Protein AF-A0A8J2KPA6-F1 (afdb_monomer_lite)

Structure (mmCIF, N/CA/C/O backbone):
data_AF-A0A8J2KPA6-F1
#
_entry.id   AF-A0A8J2KPA6-F1
#
loop_
_atom_site.group_PDB
_atom_site.id
_atom_site.type_symbol
_atom_site.label_atom_id
_atom_site.label_alt_id
_atom_site.label_comp_id
_atom_site.label_asym_id
_atom_site.label_entity_id
_atom_site.label_seq_id
_atom_site.pdbx_PDB_ins_code
_atom_site.Cartn_x
_atom_site.Cartn_y
_atom_site.Cartn_z
_atom_site.occupancy
_atom_site.B_iso_or_equiv
_atom_site.auth_seq_id
_atom_site.auth_comp_id
_atom_site.auth_asym_id
_atom_site.auth_atom_id
_atom_site.pdbx_PDB_model_num
ATOM 1 N N . MET A 1 1 ? -13.589 19.902 7.995 1.00 61.62 1 MET A N 1
ATOM 2 C CA . MET A 1 1 ? -14.983 19.476 8.242 1.00 61.62 1 MET A CA 1
ATOM 3 C C . MET A 1 1 ? -15.009 18.580 9.469 1.00 61.62 1 MET A C 1
ATOM 5 O O . MET A 1 1 ? -14.292 17.586 9.461 1.00 61.62 1 MET A O 1
ATOM 9 N N . PRO A 1 2 ? -15.753 18.924 10.529 1.00 83.31 2 PRO A N 1
ATOM 10 C CA . PRO A 1 2 ? -15.959 18.008 11.643 1.00 83.31 2 PRO A CA 1
ATOM 11 C C . PRO A 1 2 ? -16.854 16.839 11.203 1.00 83.31 2 PRO A C 1
ATOM 13 O O . PRO A 1 2 ? -17.852 17.042 10.518 1.00 83.31 2 PRO A O 1
ATOM 16 N N . ILE A 1 3 ? -16.489 15.615 11.588 1.00 85.12 3 ILE A N 1
ATOM 17 C CA . ILE A 1 3 ? -17.348 14.433 11.420 1.00 85.12 3 ILE A CA 1
ATOM 18 C C . ILE A 1 3 ? -18.554 14.565 12.358 1.00 85.12 3 ILE A C 1
ATOM 20 O O . ILE A 1 3 ? -18.373 14.814 13.554 1.00 85.12 3 ILE A O 1
ATOM 24 N N . ALA A 1 4 ? -19.761 14.369 11.822 1.00 94.88 4 ALA A N 1
ATOM 25 C CA . ALA A 1 4 ? -21.002 14.370 12.594 1.00 94.88 4 ALA A CA 1
ATOM 26 C C . ALA A 1 4 ? -20.991 13.270 13.671 1.00 94.88 4 ALA A C 1
ATOM 28 O O . ALA A 1 4 ? -20.501 12.166 13.433 1.00 94.88 4 ALA A O 1
ATOM 29 N N . SER A 1 5 ? -21.544 13.562 14.852 1.00 92.25 5 SER A N 1
ATOM 30 C CA . SER A 1 5 ? -21.612 12.622 15.985 1.00 92.25 5 SER A CA 1
ATOM 31 C C . SER A 1 5 ? -22.275 11.301 15.606 1.00 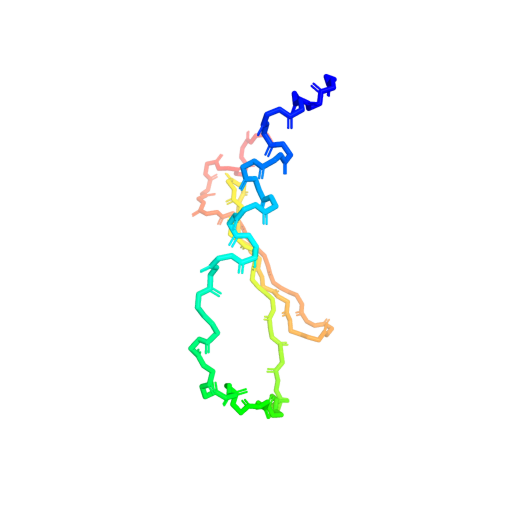92.25 5 SER A C 1
ATOM 33 O O . SER A 1 5 ? -21.723 10.244 15.892 1.00 92.25 5 SER A O 1
ATOM 35 N N . GLN A 1 6 ? -23.369 11.371 14.849 1.00 94.56 6 GLN A N 1
ATOM 36 C CA . GLN A 1 6 ? -24.097 10.205 14.356 1.00 94.56 6 GLN A CA 1
ATOM 37 C C . GLN A 1 6 ? -23.208 9.248 13.550 1.00 94.56 6 GLN A C 1
ATOM 39 O O . GLN A 1 6 ? -23.286 8.039 13.718 1.00 94.56 6 GLN A O 1
ATOM 44 N N . ILE A 1 7 ? -22.293 9.768 12.724 1.00 94.19 7 ILE A N 1
ATOM 45 C CA . ILE A 1 7 ? -21.371 8.915 11.959 1.00 94.19 7 ILE A CA 1
ATOM 46 C C . ILE A 1 7 ? -20.389 8.190 12.886 1.00 94.19 7 ILE A C 1
ATOM 48 O O . ILE A 1 7 ? -20.027 7.045 12.627 1.00 94.19 7 ILE A O 1
ATOM 52 N N . LYS A 1 8 ? -19.967 8.818 13.988 1.00 94.25 8 LYS A N 1
ATOM 53 C CA . LYS A 1 8 ? -19.093 8.162 14.973 1.00 94.25 8 LYS A CA 1
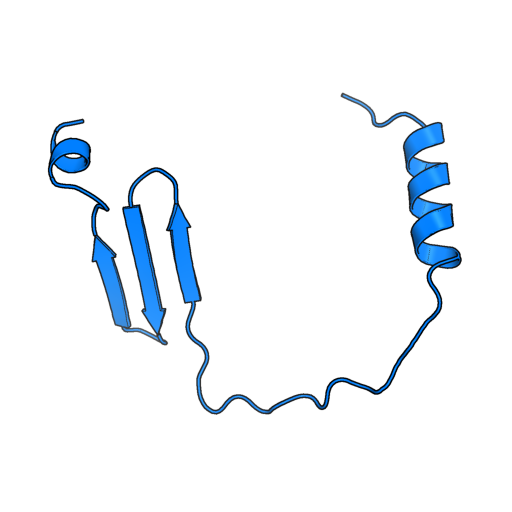ATOM 54 C C . LYS A 1 8 ? -19.823 7.038 15.702 1.00 94.25 8 LYS A C 1
ATOM 56 O O . LYS A 1 8 ? -19.225 5.994 15.943 1.00 94.25 8 LYS A O 1
ATOM 61 N N . GLU A 1 9 ? -21.089 7.260 16.038 1.00 95.38 9 GLU A N 1
ATOM 62 C CA . GLU A 1 9 ? -21.946 6.276 16.707 1.00 95.38 9 GLU A CA 1
ATOM 63 C C . GLU A 1 9 ? -22.206 5.064 15.809 1.00 95.38 9 GLU A C 1
ATOM 65 O O . GLU A 1 9 ? -21.993 3.932 16.237 1.00 95.38 9 GLU A O 1
ATOM 70 N N . GLU A 1 10 ? -22.545 5.297 14.541 1.00 95.50 10 GLU A N 1
ATOM 71 C CA . GLU A 1 10 ? -22.702 4.243 13.535 1.00 95.50 10 GLU A CA 1
ATOM 72 C C . GLU A 1 10 ? -21.415 3.422 13.380 1.00 95.50 10 GLU A C 1
ATOM 74 O O . GLU A 1 10 ? -21.434 2.195 13.475 1.00 95.50 10 GLU A O 1
ATOM 79 N N . LEU A 1 11 ? -20.259 4.078 13.217 1.00 94.25 11 LEU A N 1
ATOM 80 C CA . LEU A 1 11 ? -18.971 3.384 13.105 1.00 94.25 11 LEU A CA 1
ATOM 81 C C . LEU A 1 11 ? -18.644 2.560 14.360 1.00 94.25 11 LEU A C 1
ATOM 83 O O . LEU A 1 11 ? -18.143 1.440 14.246 1.00 94.25 11 LEU A O 1
ATOM 87 N N . ALA A 1 12 ? -18.945 3.080 15.551 1.00 93.81 12 ALA A N 1
ATOM 88 C CA . ALA A 1 12 ? -18.756 2.352 16.803 1.00 93.81 12 ALA A CA 1
ATOM 89 C C . ALA A 1 12 ? -19.678 1.125 16.899 1.00 93.81 12 ALA A C 1
ATOM 91 O O . ALA A 1 12 ? -19.253 0.057 17.359 1.00 93.81 12 ALA A O 1
ATOM 92 N N . TRP A 1 13 ? -20.918 1.246 16.423 1.00 95.00 13 TRP A N 1
ATOM 93 C CA . TRP A 1 13 ? -21.852 0.129 16.345 1.00 95.00 13 TRP A CA 1
ATOM 94 C C . TRP A 1 13 ? -21.344 -0.961 15.398 1.00 95.00 13 TRP A C 1
ATOM 96 O O . TRP A 1 13 ? -21.316 -2.130 15.780 1.00 95.00 13 TRP A O 1
ATOM 106 N N . TRP A 1 14 ? -20.843 -0.593 14.215 1.00 92.50 14 TRP A N 1
ATOM 107 C CA . TRP A 1 14 ? -20.250 -1.545 13.271 1.00 92.50 14 TRP A CA 1
ATOM 108 C C . TRP A 1 14 ? -19.061 -2.290 13.882 1.00 92.50 14 TRP A C 1
ATOM 110 O O . TRP A 1 14 ? -19.027 -3.517 13.860 1.00 92.50 14 TRP A O 1
ATOM 120 N N . VAL A 1 15 ? -18.111 -1.583 14.499 1.00 88.88 15 VAL A N 1
ATOM 121 C CA . VAL A 1 15 ? -16.934 -2.214 15.125 1.00 88.88 15 VAL A CA 1
ATOM 122 C C . VAL A 1 15 ? -17.327 -3.187 16.244 1.00 88.88 15 VAL A C 1
ATOM 124 O O . VAL A 1 15 ? -16.706 -4.241 16.381 1.00 88.88 15 VAL A O 1
ATOM 127 N N . SER A 1 16 ? -18.346 -2.852 17.038 1.00 90.88 16 SER A N 1
ATOM 128 C CA . SER A 1 16 ? -18.791 -3.681 18.168 1.00 90.88 16 SER A CA 1
ATOM 129 C C . SER A 1 16 ? -19.696 -4.848 17.768 1.00 90.88 16 SER A C 1
ATOM 131 O O . SER A 1 16 ? -19.686 -5.876 18.446 1.00 90.88 16 SER A O 1
ATOM 133 N N . SER A 1 17 ? -20.446 -4.714 16.674 1.00 91.25 17 SER A N 1
ATOM 134 C CA . SER A 1 17 ? -21.462 -5.688 16.255 1.00 91.25 17 SER A CA 1
ATOM 135 C C . SER A 1 17 ? -20.963 -6.683 15.212 1.00 91.25 17 SER A C 1
ATOM 137 O O . SER A 1 17 ? -21.624 -7.695 14.975 1.00 91.25 17 SER A O 1
ATOM 139 N N . LEU A 1 18 ? -19.808 -6.431 14.584 1.00 86.06 18 LEU A N 1
ATOM 140 C CA . LEU A 1 18 ? -19.224 -7.365 13.628 1.00 86.06 18 LEU A CA 1
ATOM 141 C C . LEU A 1 18 ? -18.889 -8.695 14.330 1.00 86.06 18 LEU A C 1
ATOM 143 O O . LEU A 1 18 ? -18.048 -8.728 15.236 1.00 86.06 18 LEU A O 1
ATOM 147 N N . PRO A 1 19 ? -19.511 -9.816 13.921 1.00 82.62 19 PRO A N 1
ATOM 148 C CA . PRO A 1 19 ? -19.215 -11.109 14.510 1.00 82.62 19 PRO A CA 1
ATOM 149 C C . PRO A 1 19 ? -17.752 -11.464 14.245 1.00 82.62 19 PRO A C 1
ATOM 151 O O . PRO A 1 19 ? -17.285 -11.456 13.104 1.00 82.62 19 PRO A O 1
ATOM 154 N N . LYS A 1 20 ? -17.016 -11.814 15.305 1.00 73.50 20 LYS A N 1
ATOM 155 C CA . LYS A 1 20 ? -15.651 -12.338 15.188 1.00 73.50 20 LYS A CA 1
ATOM 156 C C . LYS A 1 20 ? -15.700 -13.752 14.620 1.00 73.50 20 LYS A C 1
ATOM 158 O O . LYS A 1 20 ? -15.620 -14.729 15.358 1.00 73.50 20 LYS A O 1
ATOM 163 N N . ASN A 1 21 ? -15.829 -13.873 13.306 1.00 69.19 21 ASN A N 1
ATOM 164 C CA . ASN A 1 21 ? -15.672 -15.157 12.641 1.00 69.19 21 ASN A CA 1
ATOM 165 C C . ASN A 1 21 ? -14.170 -15.395 12.435 1.00 69.19 21 ASN A C 1
ATOM 167 O O . ASN A 1 21 ? -13.565 -14.889 11.496 1.00 69.19 21 ASN A O 1
ATOM 171 N N . GLY A 1 22 ? -13.536 -16.063 13.399 1.00 65.00 22 GLY A N 1
ATOM 172 C CA . GLY A 1 22 ? -12.082 -16.121 13.505 1.00 65.00 22 GLY A CA 1
ATOM 173 C C . GLY A 1 22 ? -11.551 -17.544 13.495 1.00 65.00 22 GLY A C 1
ATOM 174 O O . GLY A 1 22 ? -11.235 -18.090 14.548 1.00 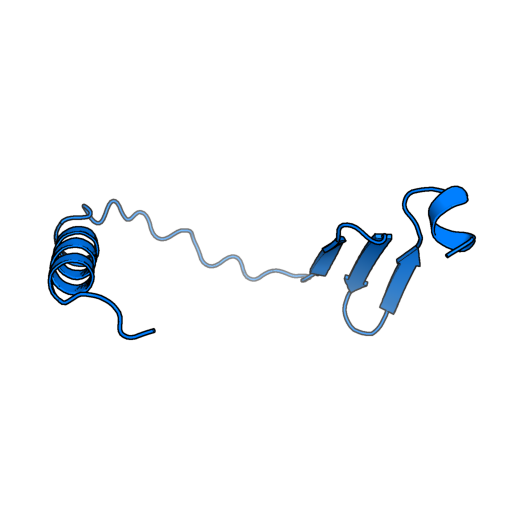65.00 22 GLY A O 1
ATOM 175 N N . LYS A 1 23 ? -11.328 -18.119 12.312 1.00 69.06 23 LYS A N 1
ATOM 176 C CA . LYS A 1 23 ? -10.093 -18.898 12.180 1.00 69.06 23 LYS A CA 1
ATOM 177 C C . LYS A 1 23 ? -8.996 -17.866 12.010 1.00 69.06 23 LYS A C 1
ATOM 179 O O . LYS A 1 23 ? -9.084 -17.046 11.100 1.00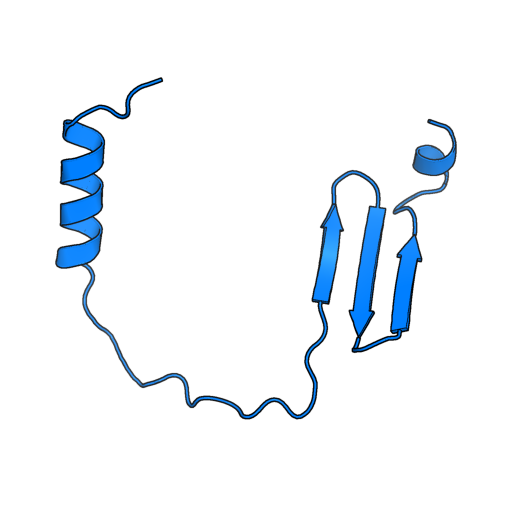 69.06 23 LYS A O 1
ATOM 184 N N . SER A 1 24 ? -8.007 -17.879 12.903 1.00 68.75 24 SER A N 1
ATOM 185 C CA . SER A 1 24 ? -6.785 -17.112 12.679 1.00 68.75 24 SER A CA 1
ATOM 186 C C . SER A 1 24 ? -6.310 -17.449 11.271 1.00 68.75 24 SER A C 1
ATOM 188 O O . SER A 1 24 ? -6.062 -18.622 10.968 1.00 68.75 24 SER A O 1
ATOM 190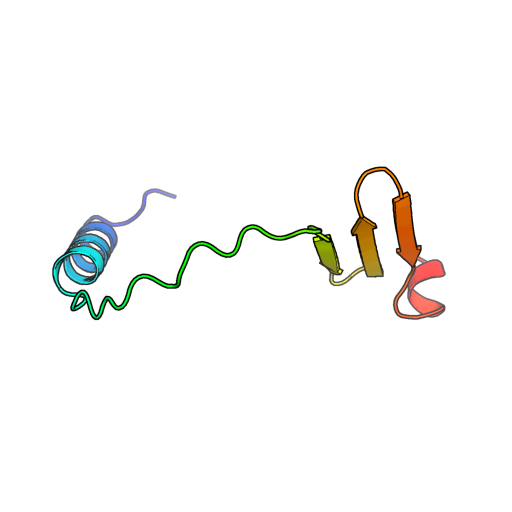 N N . ILE A 1 25 ? -6.274 -16.449 10.389 1.00 72.06 25 ILE A N 1
ATOM 191 C CA . ILE A 1 25 ? -5.530 -16.583 9.146 1.00 72.06 25 ILE A CA 1
ATOM 192 C C . ILE A 1 25 ? -4.114 -16.820 9.641 1.00 72.06 25 ILE A C 1
ATOM 194 O O . ILE A 1 25 ? -3.527 -15.926 10.251 1.00 72.06 25 ILE A O 1
ATOM 198 N N . LYS A 1 26 ? -3.633 -18.066 9.512 1.00 70.88 26 LYS A N 1
ATOM 199 C CA . LYS A 1 26 ? -2.284 -18.439 9.938 1.00 70.88 26 LYS A CA 1
ATOM 200 C C . LYS A 1 26 ? -1.359 -17.334 9.455 1.00 70.88 26 LYS A C 1
ATOM 202 O O . LYS A 1 26 ? -1.381 -17.013 8.270 1.00 70.88 26 LYS A O 1
ATOM 207 N N . GLY A 1 27 ? -0.602 -16.744 10.377 1.00 67.38 27 GLY A N 1
ATOM 208 C CA . GLY A 1 27 ? 0.444 -15.804 10.015 1.00 67.38 27 GLY A CA 1
ATOM 209 C C . GLY A 1 27 ? 1.413 -16.547 9.114 1.00 67.38 27 GLY A C 1
ATOM 210 O O . GLY A 1 27 ? 2.228 -17.332 9.595 1.00 67.38 27 GLY A O 1
ATOM 211 N N . PHE A 1 28 ? 1.260 -16.387 7.803 1.00 71.81 28 PHE A N 1
ATOM 212 C CA . PHE A 1 28 ? 2.232 -16.890 6.859 1.00 71.81 28 PHE A CA 1
ATOM 213 C C . PHE A 1 28 ? 3.492 -16.075 7.114 1.00 71.81 28 PHE A C 1
ATOM 215 O O . PHE A 1 28 ? 3.489 -14.849 6.980 1.00 71.81 28 PHE A O 1
ATOM 222 N N . ARG A 1 29 ? 4.565 -16.753 7.527 1.00 79.62 29 ARG A N 1
ATOM 223 C CA . ARG A 1 29 ? 5.894 -16.190 7.347 1.00 79.62 29 ARG A CA 1
ATOM 224 C C . ARG A 1 29 ? 6.082 -16.132 5.840 1.00 79.62 29 ARG A C 1
ATOM 226 O O . ARG A 1 29 ? 6.207 -17.167 5.198 1.00 79.62 29 ARG A O 1
ATOM 233 N N . HIS A 1 30 ? 5.951 -14.938 5.287 1.00 79.94 30 HIS A N 1
ATOM 234 C CA . HIS A 1 30 ? 6.235 -14.716 3.886 1.00 79.94 30 HIS A CA 1
ATOM 235 C C . HIS A 1 30 ? 7.747 -14.828 3.708 1.00 79.94 30 HIS A C 1
ATOM 237 O O . HIS A 1 30 ? 8.508 -14.183 4.429 1.00 79.94 30 HIS A O 1
ATOM 243 N N . ASP A 1 31 ? 8.177 -15.653 2.761 1.00 86.56 31 ASP A N 1
ATOM 244 C CA . ASP A 1 31 ? 9.583 -15.693 2.355 1.00 86.56 31 ASP A CA 1
ATOM 245 C C . ASP A 1 31 ? 9.959 -14.422 1.580 1.00 86.56 31 ASP A C 1
ATOM 247 O O . ASP A 1 31 ? 11.128 -14.059 1.485 1.00 86.56 31 ASP A O 1
ATOM 251 N N . THR A 1 32 ? 8.965 -13.723 1.021 1.00 87.44 32 THR A N 1
ATOM 252 C CA . THR A 1 32 ? 9.152 -12.526 0.202 1.00 87.44 32 THR A CA 1
ATOM 253 C C . THR A 1 32 ? 7.926 -11.618 0.268 1.00 87.44 32 THR A C 1
ATOM 255 O O . THR A 1 32 ? 6.793 -12.096 0.197 1.00 87.44 32 THR A O 1
ATOM 258 N N . THR A 1 33 ? 8.160 -10.307 0.349 1.00 88.56 33 THR A N 1
ATOM 259 C CA . THR A 1 33 ? 7.122 -9.270 0.266 1.00 88.56 33 THR A CA 1
ATOM 260 C C . THR A 1 33 ? 7.399 -8.373 -0.930 1.00 88.56 33 THR A C 1
ATOM 262 O O . THR A 1 33 ? 8.508 -7.871 -1.087 1.00 88.56 33 THR A O 1
ATOM 265 N N . MET A 1 34 ? 6.377 -8.165 -1.757 1.00 93.38 34 MET A N 1
ATOM 266 C CA . MET A 1 34 ? 6.408 -7.258 -2.899 1.00 93.38 34 MET A CA 1
ATOM 267 C C . MET A 1 34 ? 5.280 -6.242 -2.754 1.00 93.38 34 MET A C 1
ATOM 269 O O . MET A 1 34 ? 4.183 -6.580 -2.304 1.00 93.38 34 MET A O 1
ATOM 273 N N . TRP A 1 35 ? 5.545 -5.011 -3.169 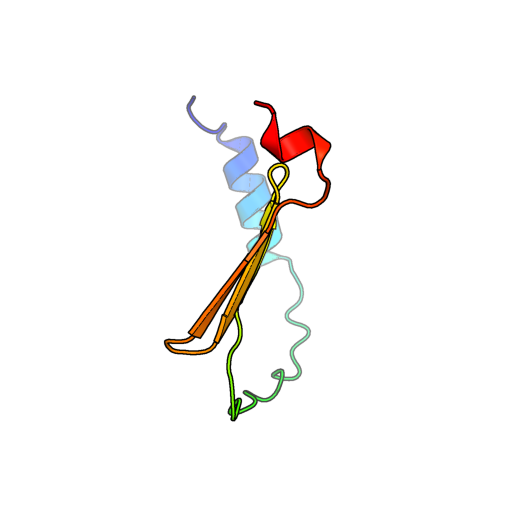1.00 92.25 35 TRP A N 1
ATOM 274 C CA . TRP A 1 35 ? 4.555 -3.946 -3.248 1.00 92.25 35 TRP A CA 1
ATOM 275 C C . TRP A 1 35 ? 4.298 -3.613 -4.703 1.00 92.25 35 TRP A C 1
ATOM 277 O O . TRP A 1 35 ? 5.237 -3.489 -5.482 1.00 92.25 35 TRP A O 1
ATOM 287 N N . THR A 1 36 ? 3.032 -3.447 -5.062 1.00 92.75 36 THR A N 1
ATOM 288 C CA . THR A 1 36 ? 2.638 -2.977 -6.387 1.00 92.75 36 THR A CA 1
ATOM 289 C C . THR A 1 36 ? 1.803 -1.720 -6.241 1.00 92.75 36 THR A C 1
ATOM 291 O O . THR A 1 36 ? 0.882 -1.674 -5.427 1.00 92.75 36 THR A O 1
ATOM 294 N N . ASP A 1 37 ? 2.114 -0.727 -7.053 1.00 86.75 37 ASP A N 1
ATOM 295 C CA . ASP A 1 37 ? 1.319 0.470 -7.258 1.00 86.75 37 ASP A CA 1
ATOM 296 C C . ASP A 1 37 ? 0.580 0.334 -8.593 1.00 86.75 37 ASP A C 1
ATOM 298 O O . ASP A 1 37 ? 1.188 0.055 -9.629 1.00 86.75 37 ASP A O 1
ATOM 302 N N . ALA A 1 38 ? -0.736 0.521 -8.551 1.00 82.62 38 ALA A N 1
ATOM 303 C CA . ALA A 1 38 ? -1.563 0.696 -9.732 1.00 82.62 38 ALA A CA 1
ATOM 304 C C . ALA A 1 38 ? -2.281 2.043 -9.608 1.00 82.62 38 ALA A C 1
ATOM 306 O O . ALA A 1 38 ? -3.427 2.123 -9.159 1.00 82.62 38 ALA A O 1
ATOM 307 N N . SER A 1 39 ? -1.564 3.108 -9.954 1.00 82.62 39 SER A N 1
ATOM 308 C CA . SER A 1 39 ? -2.078 4.472 -9.916 1.00 82.62 39 SER A CA 1
ATOM 309 C C . SER A 1 39 ? -2.786 4.829 -11.221 1.00 82.62 39 SER A C 1
ATOM 311 O O . SER A 1 39 ? -2.676 4.141 -12.235 1.00 82.62 39 SER A O 1
ATOM 313 N N . LEU A 1 40 ? -3.491 5.961 -11.222 1.00 81.31 40 LEU A N 1
ATOM 314 C CA . LEU A 1 40 ? -4.073 6.534 -12.442 1.00 81.31 40 LEU A CA 1
ATOM 315 C C . LEU A 1 40 ? -3.023 7.109 -13.409 1.00 81.31 40 LEU A C 1
ATOM 317 O O . LEU A 1 40 ? -3.394 7.572 -14.479 1.00 81.31 40 LEU A O 1
ATOM 321 N N . SER A 1 41 ? -1.746 7.130 -13.019 1.00 81.19 41 SER A N 1
ATOM 322 C CA . SER A 1 41 ? -0.642 7.741 -13.772 1.00 81.19 41 SER A CA 1
ATOM 323 C C . SER A 1 41 ? 0.425 6.743 -14.230 1.00 81.19 41 SER A C 1
ATOM 325 O O . SER A 1 41 ? 1.422 7.142 -14.830 1.00 81.19 41 SER A O 1
ATOM 327 N N . GLY A 1 42 ? 0.265 5.461 -13.895 1.00 87.69 42 GLY A N 1
ATOM 328 C CA . GLY A 1 42 ? 1.221 4.416 -14.233 1.00 87.69 42 GLY A CA 1
ATOM 329 C C . GLY A 1 42 ? 1.184 3.230 -13.274 1.00 87.69 42 GLY A C 1
ATOM 330 O O . GLY A 1 42 ? 0.345 3.138 -12.374 1.00 87.69 42 GLY A O 1
ATOM 331 N N . TRP A 1 43 ? 2.133 2.328 -13.478 1.00 92.00 43 TRP A N 1
ATOM 332 C CA . TRP A 1 43 ? 2.335 1.135 -12.671 1.00 92.00 43 TRP A CA 1
ATOM 333 C C . TRP A 1 43 ? 3.713 1.139 -12.029 1.00 92.00 43 TRP A C 1
ATOM 335 O O . TRP A 1 43 ? 4.685 1.654 -12.589 1.00 92.00 43 TRP A O 1
ATOM 345 N N . GLY A 1 44 ? 3.807 0.499 -10.872 1.00 93.62 44 GLY A N 1
ATOM 346 C CA . GLY A 1 44 ? 5.058 0.295 -10.165 1.00 93.62 44 GLY A CA 1
ATOM 347 C C . GLY A 1 44 ? 5.062 -1.032 -9.428 1.00 93.62 44 GLY A C 1
ATOM 348 O O . GLY A 1 44 ? 4.024 -1.520 -8.983 1.00 93.62 44 GLY A O 1
ATOM 349 N N . ALA A 1 45 ? 6.239 -1.619 -9.282 1.00 94.25 45 ALA A N 1
ATOM 350 C CA . ALA A 1 45 ? 6.474 -2.732 -8.384 1.00 94.25 45 ALA A CA 1
ATOM 351 C C . ALA A 1 45 ? 7.803 -2.534 -7.652 1.00 94.25 45 ALA A C 1
ATOM 353 O O . ALA A 1 45 ? 8.789 -2.086 -8.237 1.00 94.25 45 ALA A O 1
ATOM 354 N N . CYS A 1 46 ? 7.823 -2.885 -6.374 1.00 94.69 46 CYS A N 1
ATOM 355 C CA . CYS A 1 46 ? 9.002 -2.857 -5.528 1.00 94.69 46 CYS A CA 1
ATOM 356 C C . CYS A 1 46 ? 9.152 -4.204 -4.823 1.00 94.69 46 CYS A C 1
ATOM 358 O O . CYS A 1 46 ? 8.203 -4.720 -4.227 1.00 94.69 46 CYS A O 1
ATOM 360 N N . LEU A 1 47 ? 10.355 -4.759 -4.897 1.00 94.75 47 LEU A N 1
ATOM 361 C CA . LEU A 1 47 ? 10.782 -5.945 -4.181 1.00 94.75 47 LEU A CA 1
ATOM 362 C C . LEU A 1 47 ? 12.131 -5.636 -3.529 1.00 94.75 47 LEU A C 1
ATOM 364 O O . LEU A 1 47 ? 13.136 -5.482 -4.222 1.00 94.75 47 LEU A O 1
ATOM 368 N N . GLU A 1 48 ? 12.142 -5.558 -2.199 1.00 89.62 48 GLU A N 1
ATOM 369 C CA . GLU A 1 48 ? 13.322 -5.185 -1.409 1.00 89.62 48 GLU A CA 1
ATOM 370 C C . GLU A 1 48 ? 13.955 -3.863 -1.892 1.00 89.62 48 GLU A C 1
ATOM 372 O O . GLU A 1 48 ? 13.366 -2.802 -1.706 1.00 89.62 48 GLU A O 1
ATOM 377 N N . ASN A 1 49 ? 15.134 -3.930 -2.522 1.00 91.50 49 ASN A N 1
ATOM 378 C CA . ASN A 1 49 ? 15.876 -2.784 -3.063 1.00 91.50 49 ASN A CA 1
ATOM 379 C C . ASN A 1 49 ? 15.741 -2.648 -4.590 1.00 91.50 49 ASN A C 1
ATOM 381 O O . ASN A 1 49 ? 16.426 -1.825 -5.195 1.00 91.50 49 ASN A O 1
ATOM 385 N N . THR A 1 50 ? 14.917 -3.485 -5.226 1.00 94.75 50 THR A N 1
ATOM 386 C CA . THR A 1 50 ? 14.684 -3.457 -6.671 1.00 94.75 50 THR A CA 1
ATOM 387 C C . THR A 1 50 ? 13.316 -2.865 -6.956 1.00 94.75 50 THR A C 1
ATOM 389 O O . THR A 1 50 ? 12.290 -3.401 -6.536 1.00 94.75 50 THR A O 1
ATOM 392 N N . GLU A 1 51 ? 13.302 -1.784 -7.724 1.00 94.62 51 GLU A N 1
ATOM 393 C CA . GLU A 1 51 ? 12.083 -1.134 -8.185 1.00 94.62 51 GLU A CA 1
ATOM 394 C C . GLU A 1 51 ? 11.975 -1.182 -9.709 1.00 94.62 51 GLU A C 1
ATOM 396 O O . GLU A 1 51 ? 12.964 -1.125 -10.441 1.00 94.62 51 GLU A O 1
ATOM 401 N N . THR A 1 52 ? 10.745 -1.279 -10.197 1.00 94.69 52 THR A N 1
ATOM 402 C CA . THR A 1 52 ? 10.408 -1.095 -11.604 1.00 94.69 52 THR A CA 1
ATOM 403 C C . THR A 1 52 ? 9.113 -0.310 -11.703 1.00 94.69 52 THR A C 1
ATOM 405 O O . THR A 1 52 ? 8.237 -0.422 -10.847 1.00 94.69 52 THR A O 1
ATOM 408 N N . ARG A 1 53 ? 9.001 0.531 -12.726 1.00 92.88 53 ARG A N 1
ATOM 409 C CA . ARG A 1 53 ? 7.824 1.365 -12.953 1.00 92.88 53 ARG A CA 1
ATOM 410 C C . ARG A 1 53 ? 7.699 1.741 -14.414 1.00 92.88 53 ARG A C 1
ATOM 412 O O . ARG A 1 53 ? 8.687 1.766 -15.150 1.00 92.88 53 ARG A O 1
ATOM 419 N N . GLY A 1 54 ? 6.490 2.092 -14.813 1.00 90.88 54 GLY A N 1
ATOM 420 C CA . GLY A 1 54 ? 6.211 2.551 -16.156 1.00 90.88 54 GLY A CA 1
ATOM 421 C C . GLY A 1 54 ? 4.870 3.250 -16.262 1.00 90.88 54 GLY A C 1
ATOM 422 O O . GLY A 1 54 ? 4.060 3.261 -15.341 1.00 90.88 54 GLY A O 1
ATOM 423 N N . PHE A 1 55 ? 4.650 3.828 -17.431 1.00 90.38 55 PHE A N 1
ATOM 424 C CA . PHE A 1 55 ? 3.345 4.325 -17.832 1.00 90.38 55 PHE A CA 1
ATOM 425 C C . PHE A 1 55 ? 2.483 3.154 -18.308 1.00 90.38 55 PHE A C 1
ATOM 427 O O . PHE A 1 55 ? 3.007 2.174 -18.852 1.00 90.38 55 PHE A O 1
ATOM 434 N N . TRP A 1 56 ? 1.170 3.255 -18.135 1.00 86.81 56 TRP A N 1
ATOM 435 C CA . TRP A 1 56 ? 0.208 2.317 -18.707 1.00 86.81 56 TRP A CA 1
ATOM 436 C C . TRP A 1 56 ? 0.160 2.420 -20.224 1.00 86.81 56 TRP A C 1
ATOM 438 O O . TRP A 1 56 ? -0.037 1.421 -20.916 1.00 86.81 56 TRP A O 1
ATOM 448 N N . SER A 1 57 ? 0.359 3.629 -20.750 1.00 87.31 57 SER A N 1
ATOM 449 C CA . SER A 1 57 ? 0.355 3.884 -22.185 1.00 87.31 57 SER A CA 1
ATOM 450 C C . SER A 1 57 ? 1.427 4.889 -22.600 1.00 87.31 57 SER A C 1
ATOM 452 O O . SER A 1 57 ? 1.999 5.620 -21.793 1.00 87.31 57 SER A O 1
ATOM 454 N N . SER A 1 58 ? 1.702 4.944 -23.903 1.00 85.56 58 SER A N 1
ATOM 455 C CA . SER A 1 58 ? 2.610 5.957 -24.454 1.00 85.56 58 SER A CA 1
ATOM 456 C C . SER A 1 58 ? 2.023 7.370 -24.413 1.00 85.56 58 SER A C 1
ATOM 458 O O . SER A 1 58 ? 2.774 8.329 -24.566 1.00 85.56 58 SER A O 1
ATOM 460 N N . ASP A 1 59 ? 0.711 7.512 -24.220 1.00 83.81 59 ASP A N 1
ATOM 461 C CA . ASP A 1 59 ? 0.054 8.817 -24.188 1.00 83.81 59 ASP A CA 1
ATOM 462 C C . ASP A 1 59 ? 0.249 9.531 -22.848 1.00 83.81 59 ASP A C 1
ATOM 464 O O . ASP A 1 59 ? 0.414 10.747 -22.836 1.00 83.81 59 ASP A O 1
ATOM 468 N N . GLU A 1 60 ? 0.387 8.793 -21.742 1.00 78.62 60 GLU A N 1
ATOM 469 C CA . GLU A 1 60 ? 0.744 9.365 -20.432 1.00 78.62 60 GLU A CA 1
ATOM 470 C C . GLU A 1 60 ? 2.163 9.964 -20.406 1.00 78.62 60 GLU A C 1
ATOM 472 O O . GLU A 1 60 ? 2.454 10.820 -19.577 1.00 78.62 60 GLU A O 1
ATOM 477 N N . LYS A 1 61 ? 3.046 9.578 -21.342 1.00 72.88 61 LYS A N 1
ATOM 478 C CA . LYS A 1 61 ? 4.399 10.159 -21.470 1.00 72.88 61 LYS A CA 1
ATOM 479 C C . LYS A 1 61 ? 4.407 11.599 -21.989 1.00 72.88 61 LYS A C 1
ATOM 481 O O . LYS A 1 61 ? 5.466 12.219 -21.998 1.00 72.88 61 LYS A O 1
ATOM 486 N N . LYS A 1 62 ? 3.282 12.088 -22.519 1.00 64.94 62 LYS A N 1
ATOM 487 C CA . LYS A 1 62 ? 3.194 13.368 -23.241 1.00 64.94 62 LYS A CA 1
ATOM 488 C C . LYS A 1 62 ? 2.632 14.515 -22.390 1.00 64.94 62 LYS A C 1
ATOM 490 O O . LYS A 1 62 ? 2.402 15.585 -22.949 1.00 64.94 62 LYS A O 1
ATOM 495 N N . ALA A 1 63 ? 2.370 14.277 -21.103 1.00 57.78 63 ALA A N 1
ATOM 496 C CA . ALA A 1 63 ? 1.838 15.271 -20.169 1.00 57.78 63 ALA A CA 1
ATOM 497 C C . ALA A 1 63 ? 2.937 16.162 -19.574 1.00 57.78 63 ALA A C 1
ATOM 499 O O . ALA A 1 63 ? 4.032 15.631 -19.274 1.00 57.78 63 ALA A O 1
#

Organism: NCBI:txid39272

Sequence (63 aa):
MPIASQIKEELAWWVSSLPKNGKSIKGFRHDTTMWTDASLSGWGACLENTETRGFWSSDEKKA

Foldseek 3Di:
DDDDPVVVVVVVCCVVVPDCPDPPPPPPPDPWDKDWDDDPLWIKIDTPPDIDIDGPDPVSVVD

Secondary structure (DSSP, 8-state):
-PPPHHHHHHHHHHHHHS------------S--EEEEEETTEEEEEETTEEEEE-SSSSGGG-

Radius of gyration: 20.51 Å; chains: 1; bounding box: 40×38×43 Å

pLDDT: mean 85.13, std 9.97, range [57.78, 95.5]